Protein AF-A0A060QRK1-F1 (afdb_monomer_lite)

Organism: Streptococcus pneumoniae (NCBI:txid1313)

Radius of gyration: 15.99 Å; chains: 1; bounding box: 39×36×40 Å

Sequence (148 aa):
MFVAGTSIEQVNELGFSHLIEHLLIRAGNEQSLNELFDMNGAAIKGETSRDYINLSGYCLAEDFNKIFKILISRIFNLSITEDELLREKKIVLIELNQYENSKKSINDNRVIFKNSSWSIDIIGTRGNIEYVSLETIYKFYIKQSINF

pLDDT: mean 85.06, std 12.22, range [39.94, 97.44]

InterPro domains:
  IPR011249 Metalloenzyme, LuxS/M16 peptidase-like [SSF63411] (4-141)
  IPR011765 Peptidase M16, N-terminal [PF00675] (4-106)

Foldseek 3Di:
DAWDFLQPADLLCFQLRVLVQCLLQAADDPAGLQRVQVVQVKHWDWDHDRTDIDIDMDGPPVCCVVSVVSSVCSLQVPDHDPVRLVVSLVVLVVVVVVVVVPPDDDDQLCVVVPPHSSNGDRSTDNVSSVPDDPVNSVVVSVVRSVVD

Secondary structure (DSSP, 8-state):
-EE-STTT--GGGTTHHHHHHHHHHH--SS--HHHHHHHTT-EEEEEE-SSEEEEEEE--GGGHHHHHHHHHHHHHS----HHHHHHHHHHHHHHHHHHHHH--SS--HHHHTTTSGGGS-TT--HHHHHH--HHHHHHHHHHHHTT-

Structure (mmCIF, N/CA/C/O backbone):
data_AF-A0A060QRK1-F1
#
_entry.id   AF-A0A060QRK1-F1
#
loop_
_atom_site.group_PDB
_atom_site.id
_atom_site.type_symbol
_atom_site.label_atom_id
_atom_site.label_alt_id
_atom_site.label_comp_id
_atom_site.label_asym_id
_atom_site.label_entity_id
_atom_site.label_seq_id
_atom_site.pdbx_PDB_ins_code
_atom_site.Cartn_x
_atom_site.Cartn_y
_atom_site.Cartn_z
_atom_site.occupancy
_atom_site.B_iso_or_equiv
_atom_site.auth_seq_id
_atom_site.auth_comp_id
_atom_site.auth_asym_id
_atom_site.auth_atom_id
_atom_site.pdbx_PDB_model_num
ATOM 1 N N . MET A 1 1 ? -11.093 -9.125 3.528 1.00 84.31 1 MET A N 1
ATOM 2 C CA . MET A 1 1 ? -10.191 -9.519 2.428 1.00 84.31 1 MET A CA 1
ATOM 3 C C . MET A 1 1 ? -10.814 -9.079 1.118 1.00 84.31 1 MET A C 1
ATOM 5 O O . MET A 1 1 ? -12.025 -9.206 0.987 1.00 84.31 1 MET A O 1
ATOM 9 N N . PHE A 1 2 ? -10.016 -8.549 0.198 1.00 87.25 2 PHE A N 1
ATOM 10 C CA . PHE A 1 2 ? -10.459 -8.136 -1.131 1.00 87.25 2 PHE A CA 1
ATOM 11 C C . PHE A 1 2 ? -9.434 -8.524 -2.202 1.00 87.25 2 PHE A C 1
ATOM 13 O O . PHE A 1 2 ? -8.251 -8.661 -1.891 1.00 87.25 2 PHE A O 1
ATOM 20 N N . VAL A 1 3 ? -9.898 -8.728 -3.440 1.00 90.25 3 VAL A N 1
ATOM 21 C CA . VAL A 1 3 ? -9.065 -9.129 -4.587 1.00 90.25 3 VAL A CA 1
ATOM 22 C C . VAL A 1 3 ? -8.075 -8.012 -4.915 1.00 90.25 3 VAL A C 1
ATOM 24 O O . VAL A 1 3 ? -8.474 -6.869 -5.121 1.00 90.25 3 VAL A O 1
ATOM 27 N N . ALA A 1 4 ? -6.786 -8.342 -4.911 1.00 92.50 4 ALA A N 1
ATOM 28 C CA . ALA A 1 4 ? -5.671 -7.421 -5.132 1.00 92.50 4 ALA A CA 1
ATOM 29 C C . ALA A 1 4 ? -4.376 -8.226 -5.368 1.00 92.50 4 ALA A C 1
ATOM 31 O O . ALA A 1 4 ? -4.418 -9.445 -5.448 1.00 92.50 4 ALA A O 1
ATOM 32 N N . GLY A 1 5 ? -3.216 -7.581 -5.446 1.00 92.69 5 GLY A N 1
ATOM 33 C CA . GLY A 1 5 ? -1.915 -8.255 -5.451 1.00 92.69 5 GLY A CA 1
ATOM 34 C C . GLY A 1 5 ? -1.291 -8.424 -6.836 1.00 92.69 5 GLY A C 1
ATOM 35 O O . GLY A 1 5 ? -1.893 -8.139 -7.872 1.00 92.69 5 GLY A O 1
ATOM 36 N N . THR A 1 6 ? -0.048 -8.909 -6.858 1.00 91.94 6 THR A N 1
ATOM 37 C CA . THR A 1 6 ? 0.785 -8.973 -8.073 1.00 91.94 6 THR A CA 1
ATOM 38 C C . THR A 1 6 ? 0.230 -9.861 -9.185 1.00 91.94 6 THR A C 1
ATOM 40 O O . THR A 1 6 ? 0.616 -9.709 -10.342 1.00 91.94 6 THR A O 1
ATOM 43 N N . SER A 1 7 ? -0.689 -10.778 -8.878 1.00 91.38 7 SER A N 1
ATOM 44 C CA . SER A 1 7 ? -1.319 -11.655 -9.870 1.00 91.38 7 SER A CA 1
ATOM 45 C C . SER A 1 7 ? -2.232 -10.911 -10.847 1.00 91.38 7 SER A C 1
ATOM 47 O O . SER A 1 7 ? -2.426 -11.404 -11.960 1.00 91.38 7 SER A O 1
ATOM 49 N N . ILE A 1 8 ? -2.748 -9.739 -10.457 1.00 91.00 8 ILE A N 1
ATOM 50 C CA . ILE A 1 8 ? -3.661 -8.910 -11.260 1.00 91.00 8 ILE A CA 1
ATOM 51 C C . ILE A 1 8 ? -3.057 -7.554 -11.666 1.00 91.00 8 ILE A C 1
ATOM 53 O O . ILE A 1 8 ? -3.709 -6.763 -12.352 1.00 91.00 8 ILE A O 1
ATOM 57 N N . GLU A 1 9 ? -1.824 -7.274 -11.248 1.00 93.56 9 GLU A N 1
ATOM 58 C CA . GLU A 1 9 ? -1.085 -6.064 -11.609 1.00 93.56 9 GLU A CA 1
ATOM 59 C C . GLU A 1 9 ? -0.493 -6.169 -13.016 1.00 93.56 9 GLU A C 1
ATOM 61 O O . GLU A 1 9 ? 0.008 -7.214 -13.439 1.00 93.56 9 GLU A O 1
ATOM 66 N N . GLN A 1 10 ? -0.516 -5.060 -13.753 1.00 93.50 10 GLN A N 1
ATOM 67 C CA . GLN A 1 10 ? 0.270 -4.930 -14.976 1.00 93.50 10 GLN A CA 1
ATOM 68 C C . GLN A 1 10 ? 1.750 -4.675 -14.656 1.00 93.50 10 GLN A C 1
ATOM 70 O O . GLN A 1 10 ? 2.118 -4.295 -13.547 1.00 93.50 10 GLN A O 1
ATOM 75 N N . VAL A 1 11 ? 2.624 -4.829 -15.655 1.00 92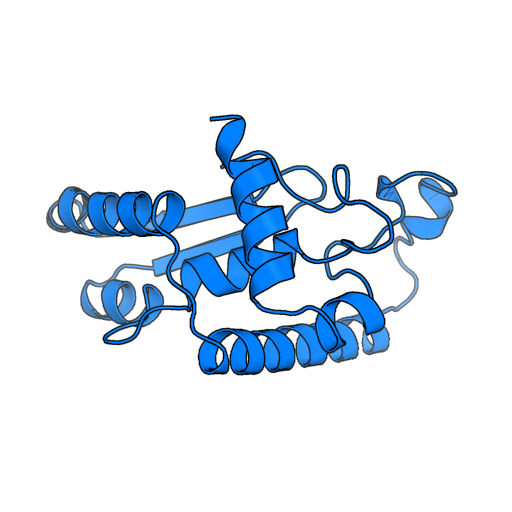.38 11 VAL A N 1
ATOM 76 C CA . VAL A 1 11 ? 4.083 -4.641 -15.498 1.00 92.38 11 VAL A CA 1
ATOM 77 C C . VAL A 1 11 ? 4.440 -3.258 -14.929 1.00 92.38 11 VAL A C 1
ATOM 79 O O . VAL A 1 11 ? 5.348 -3.136 -14.109 1.00 92.38 11 VAL A O 1
ATOM 82 N N . ASN A 1 12 ? 3.702 -2.219 -15.318 1.00 94.62 12 ASN A N 1
ATOM 83 C CA . A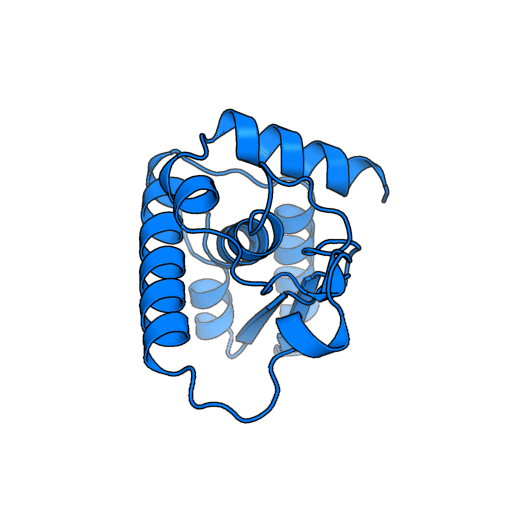SN A 1 12 ? 3.858 -0.846 -14.828 1.00 94.62 12 ASN A CA 1
ATOM 84 C C . ASN A 1 12 ? 3.089 -0.554 -13.521 1.00 94.62 12 ASN A C 1
ATOM 86 O O . ASN A 1 12 ? 3.093 0.583 -13.062 1.00 94.62 12 ASN A O 1
ATOM 90 N N . GLU A 1 13 ? 2.426 -1.556 -12.942 1.00 95.75 13 GLU A N 1
ATOM 91 C CA . GLU A 1 13 ? 1.644 -1.473 -11.699 1.00 95.75 13 GLU A CA 1
ATOM 92 C C . GLU A 1 13 ? 2.225 -2.369 -10.586 1.00 95.75 13 GLU A C 1
ATOM 94 O O . GLU A 1 13 ? 1.691 -2.401 -9.482 1.00 95.75 13 GLU A O 1
ATOM 99 N N . LEU A 1 14 ? 3.317 -3.104 -10.853 1.00 94.94 14 LEU A N 1
ATOM 100 C CA . LEU A 1 14 ? 3.876 -4.072 -9.901 1.00 94.94 14 LEU A CA 1
ATOM 101 C C . LEU A 1 14 ? 4.247 -3.415 -8.563 1.00 94.94 14 LEU A C 1
ATOM 103 O O . LEU A 1 14 ? 5.147 -2.568 -8.528 1.00 94.94 14 LEU A O 1
ATOM 107 N N . GLY A 1 15 ? 3.598 -3.862 -7.486 1.00 94.94 15 GLY A N 1
ATOM 108 C CA . GLY A 1 15 ? 3.738 -3.362 -6.115 1.00 94.94 15 GLY A CA 1
ATOM 109 C C . GLY A 1 15 ? 2.687 -2.331 -5.692 1.00 94.94 15 GLY A C 1
ATOM 110 O O . GLY A 1 15 ? 2.706 -1.885 -4.544 1.00 94.94 15 GLY A O 1
ATOM 111 N N . PHE A 1 16 ? 1.760 -1.939 -6.571 1.00 96.25 16 PHE A N 1
ATOM 112 C CA . PHE A 1 16 ? 0.731 -0.948 -6.233 1.00 96.25 16 PHE A CA 1
ATOM 113 C C . PHE A 1 16 ? -0.252 -1.457 -5.183 1.00 96.25 16 PHE A C 1
ATOM 115 O O . PHE A 1 16 ? -0.680 -0.680 -4.335 1.00 96.25 16 PHE A O 1
ATOM 122 N N . SER A 1 17 ? -0.572 -2.749 -5.180 1.00 95.81 17 SER A N 1
ATOM 123 C CA . SER A 1 17 ? -1.439 -3.360 -4.169 1.00 95.81 17 SER A CA 1
ATOM 124 C C . SER A 1 17 ? -0.808 -3.279 -2.782 1.00 95.81 17 SER A C 1
ATOM 126 O O . SER A 1 17 ? -1.468 -2.868 -1.834 1.00 95.81 17 SER A O 1
ATOM 128 N N . HIS A 1 18 ? 0.489 -3.577 -2.680 1.00 95.75 18 HIS A N 1
ATOM 129 C CA . HIS A 1 18 ? 1.229 -3.466 -1.424 1.00 95.75 18 HIS A CA 1
ATOM 130 C C . HIS A 1 18 ? 1.276 -2.015 -0.923 1.00 95.75 18 HIS A C 1
ATOM 132 O O . HIS A 1 18 ? 0.985 -1.734 0.237 1.00 95.75 18 HIS A O 1
ATOM 138 N N . LEU A 1 19 ? 1.533 -1.057 -1.819 1.00 96.00 19 LEU A N 1
ATOM 139 C CA . LEU A 1 19 ? 1.493 0.362 -1.464 1.00 96.00 19 LEU A CA 1
ATOM 140 C C . LEU A 1 19 ? 0.085 0.825 -1.040 1.00 96.00 19 LEU A C 1
ATOM 142 O O . LEU A 1 19 ? -0.051 1.627 -0.119 1.00 96.00 19 LEU A O 1
ATOM 146 N N . ILE A 1 20 ? -0.975 0.314 -1.671 1.00 94.44 20 ILE A N 1
ATOM 147 C CA . ILE A 1 20 ? -2.361 0.605 -1.276 1.00 94.44 20 ILE A CA 1
ATOM 148 C C . ILE A 1 20 ? -2.686 0.041 0.100 1.00 94.44 20 ILE A C 1
ATOM 150 O O . ILE A 1 20 ? -3.366 0.711 0.870 1.00 94.44 20 ILE A O 1
ATOM 154 N N . GLU A 1 21 ? -2.206 -1.152 0.438 1.00 93.94 21 GLU A N 1
ATOM 155 C CA . GLU A 1 21 ? -2.371 -1.717 1.777 1.00 93.94 21 GLU A CA 1
ATOM 156 C C . GLU A 1 21 ? -1.779 -0.791 2.852 1.00 93.94 21 GLU A C 1
ATOM 158 O O . GLU A 1 21 ? -2.474 -0.447 3.813 1.00 93.94 21 GLU A O 1
ATOM 163 N N . HIS A 1 22 ? -0.565 -0.275 2.630 1.00 92.69 22 HIS A N 1
ATOM 164 C CA . HIS A 1 22 ? 0.041 0.742 3.496 1.00 92.69 22 HIS A CA 1
ATOM 165 C C . HIS A 1 22 ? -0.840 1.988 3.629 1.00 92.69 22 HIS A C 1
ATOM 167 O O . HIS A 1 22 ? -1.125 2.442 4.740 1.00 92.69 22 HIS A O 1
ATOM 173 N N . LEU A 1 23 ? -1.309 2.528 2.503 1.00 91.62 23 LEU A N 1
ATOM 174 C CA . LEU A 1 23 ? -2.140 3.732 2.472 1.00 91.62 23 LEU A CA 1
ATOM 175 C C . LEU A 1 23 ? -3.491 3.521 3.170 1.00 91.62 23 LEU A C 1
ATOM 177 O O . LEU A 1 23 ? -3.947 4.399 3.901 1.00 91.62 23 LEU A O 1
ATOM 181 N N . LEU A 1 24 ? -4.110 2.350 3.018 1.00 88.31 24 LEU A N 1
ATOM 182 C CA . LEU A 1 24 ? -5.354 1.998 3.703 1.00 88.31 24 LEU A CA 1
ATOM 183 C C . LEU A 1 24 ? -5.176 1.985 5.224 1.00 88.31 24 LEU A C 1
ATOM 185 O O . LEU A 1 24 ? -6.056 2.453 5.941 1.00 88.31 24 LEU A O 1
ATOM 189 N N . ILE A 1 25 ? -4.049 1.487 5.731 1.00 84.62 25 ILE A N 1
ATOM 190 C CA . ILE A 1 25 ? -3.794 1.450 7.175 1.00 84.62 25 ILE A CA 1
ATOM 191 C C . ILE A 1 25 ? -3.344 2.819 7.721 1.00 84.62 25 ILE A C 1
ATOM 193 O O . ILE A 1 25 ? -3.719 3.188 8.839 1.00 84.62 25 ILE A O 1
ATOM 197 N N . ARG A 1 26 ? -2.547 3.580 6.957 1.00 79.06 26 ARG A N 1
ATOM 198 C CA . ARG A 1 26 ? -1.705 4.664 7.506 1.00 79.06 26 ARG A CA 1
ATOM 199 C C . ARG A 1 26 ? -1.999 6.071 6.983 1.00 79.06 26 ARG A C 1
ATOM 201 O O . ARG A 1 26 ? -1.542 7.014 7.622 1.00 79.06 26 ARG A O 1
ATOM 208 N N . ALA A 1 27 ? -2.743 6.243 5.887 1.00 69.38 27 ALA A N 1
ATOM 209 C CA . ALA A 1 27 ? -3.168 7.580 5.445 1.00 69.38 27 ALA A CA 1
ATOM 210 C C . ALA A 1 27 ? -4.168 8.203 6.450 1.00 69.38 27 ALA A C 1
ATOM 212 O O . ALA A 1 27 ? -4.663 7.519 7.344 1.00 69.38 27 ALA A O 1
ATOM 213 N N . GLY A 1 28 ? -4.579 9.458 6.278 1.00 64.75 28 GLY A N 1
ATOM 214 C CA . GLY A 1 28 ? -5.557 10.197 7.088 1.00 64.75 28 GLY A CA 1
ATOM 215 C C . GLY A 1 28 ? -4.950 11.327 7.935 1.00 64.75 28 GLY A C 1
ATOM 216 O O . GLY A 1 28 ? -4.016 11.113 8.700 1.00 64.75 28 GLY A O 1
ATOM 217 N N . ASN A 1 29 ? -5.562 12.514 7.849 1.00 53.75 29 ASN A N 1
ATOM 218 C CA . ASN A 1 29 ? -5.024 13.781 8.367 1.00 53.75 29 ASN A CA 1
ATOM 219 C C . ASN A 1 29 ? -4.956 13.929 9.902 1.00 53.75 29 ASN A C 1
ATOM 221 O O . ASN A 1 29 ? -4.141 14.716 10.373 1.00 53.75 29 ASN A O 1
ATOM 225 N N . GLU A 1 30 ? -5.812 13.259 10.686 1.00 50.72 30 GLU A N 1
ATOM 226 C CA . GLU A 1 30 ? -5.966 13.591 12.123 1.00 50.72 30 GLU A CA 1
ATOM 227 C C . GLU A 1 30 ? -5.575 12.468 13.094 1.00 50.72 30 GLU A C 1
ATOM 229 O O . GLU A 1 30 ? -5.170 12.759 14.217 1.00 50.72 30 GLU A O 1
ATOM 234 N N . GLN A 1 31 ? -5.654 11.200 12.675 1.00 60.94 31 GLN A N 1
ATOM 235 C CA . GLN A 1 31 ? -5.217 10.038 13.454 1.00 60.94 31 GLN A CA 1
ATOM 236 C C . GLN A 1 31 ? -5.112 8.826 12.517 1.00 60.94 31 GLN A C 1
ATOM 238 O O . GLN A 1 31 ? -6.071 8.498 11.809 1.00 60.94 31 GLN A O 1
ATOM 243 N N . SER A 1 32 ? -3.963 8.149 12.481 1.00 64.12 32 SER A N 1
ATOM 244 C CA . SER A 1 32 ? -3.842 6.897 11.717 1.00 64.12 32 SER A CA 1
ATOM 245 C C . SER A 1 32 ? -4.758 5.821 12.314 1.00 64.12 32 SER A C 1
ATOM 247 O O . SER A 1 32 ? -5.091 5.871 13.502 1.00 64.12 32 SER A O 1
ATOM 249 N N . LEU A 1 33 ? -5.166 4.811 11.527 1.00 66.31 33 LEU A N 1
ATOM 250 C CA . LEU A 1 33 ? -5.937 3.697 12.101 1.00 66.31 33 LEU A CA 1
ATOM 251 C C . LEU A 1 33 ? -5.161 3.028 13.238 1.00 66.31 33 LEU A C 1
ATOM 253 O O . LEU A 1 33 ? -5.766 2.645 14.228 1.00 66.31 33 LEU A O 1
ATOM 257 N N . ASN A 1 34 ? -3.834 2.964 13.135 1.00 65.25 34 ASN A N 1
ATOM 258 C CA . ASN A 1 34 ? -2.983 2.419 14.187 1.00 65.25 34 ASN A CA 1
ATOM 259 C C . ASN A 1 34 ? -3.118 3.195 15.499 1.00 65.25 34 ASN A C 1
ATOM 261 O O . ASN A 1 34 ? -3.404 2.591 16.521 1.00 65.25 34 ASN A O 1
ATOM 265 N N . GLU A 1 35 ? -3.018 4.524 15.476 1.00 67.94 35 GLU A N 1
ATOM 266 C CA . GLU A 1 35 ? -3.155 5.340 16.691 1.00 67.94 35 GLU A CA 1
ATOM 267 C C . GLU A 1 35 ? -4.556 5.239 17.300 1.00 67.94 35 GLU A C 1
ATOM 269 O O . GLU A 1 35 ? -4.710 5.216 18.521 1.00 67.94 35 GLU A O 1
ATOM 274 N N . LEU A 1 36 ? -5.592 5.181 16.459 1.00 67.81 36 LEU A N 1
ATOM 275 C CA . LEU A 1 36 ? -6.958 4.996 16.932 1.00 67.81 36 LEU A CA 1
ATOM 276 C C . LEU A 1 36 ? -7.118 3.623 17.590 1.00 67.81 36 LEU A C 1
ATOM 278 O O . LEU A 1 36 ? -7.740 3.512 18.643 1.00 67.81 36 LEU A O 1
ATOM 282 N N . PHE A 1 37 ? -6.583 2.575 16.974 1.00 71.75 37 PHE A N 1
ATOM 283 C CA . PHE A 1 37 ? -6.690 1.223 17.497 1.00 71.75 37 PHE A CA 1
ATOM 284 C C . PHE A 1 37 ? -5.881 1.075 18.790 1.00 71.75 37 PHE A C 1
ATOM 286 O O . PHE A 1 37 ? -6.446 0.638 19.792 1.00 71.75 37 PHE A O 1
ATOM 293 N N . ASP A 1 38 ? -4.641 1.561 18.822 1.00 71.81 38 ASP A N 1
ATOM 294 C CA . ASP A 1 38 ? -3.769 1.517 19.999 1.00 71.81 38 ASP A CA 1
ATOM 295 C C . ASP A 1 38 ? -4.425 2.192 21.217 1.00 71.81 38 ASP A C 1
ATOM 297 O O . ASP A 1 38 ? -4.404 1.650 22.323 1.00 71.81 38 ASP A O 1
ATOM 301 N N . MET A 1 39 ? -5.099 3.334 21.022 1.00 73.62 39 MET A N 1
ATOM 302 C CA . MET A 1 39 ? -5.822 4.033 22.096 1.00 73.62 39 MET A CA 1
ATOM 303 C C . MET A 1 39 ? -7.033 3.267 22.649 1.00 73.62 39 MET A C 1
ATOM 305 O O . MET A 1 39 ? -7.466 3.555 23.762 1.00 73.62 39 MET A O 1
ATOM 309 N N . ASN A 1 40 ? -7.594 2.319 21.894 1.00 70.94 40 ASN A N 1
ATOM 310 C CA . ASN A 1 40 ? -8.760 1.520 22.297 1.00 70.94 40 ASN A CA 1
ATOM 311 C C . ASN A 1 40 ? -8.370 0.055 22.596 1.00 70.94 40 ASN A C 1
ATOM 313 O O . ASN A 1 40 ? -9.216 -0.836 22.558 1.00 70.94 40 ASN A O 1
ATOM 317 N N . GLY A 1 41 ? -7.081 -0.220 22.860 1.00 72.19 41 GLY A N 1
ATOM 318 C CA . GLY A 1 41 ? -6.585 -1.580 23.122 1.00 72.19 41 GLY A CA 1
ATOM 319 C C . GLY A 1 41 ? -6.805 -2.541 21.948 1.00 72.19 41 GLY A C 1
ATOM 320 O O . GLY A 1 41 ? -6.940 -3.751 22.136 1.00 72.19 41 GLY A O 1
ATOM 321 N N . ALA A 1 42 ? -6.898 -1.988 20.744 1.00 77.38 42 ALA A N 1
ATOM 322 C CA . ALA A 1 42 ? -7.136 -2.687 19.502 1.00 77.38 42 ALA A CA 1
ATOM 323 C C . ALA A 1 42 ? -5.856 -2.692 18.658 1.00 77.38 42 ALA A C 1
ATOM 325 O O . ALA A 1 42 ? -4.971 -1.864 18.843 1.00 77.38 42 ALA A O 1
ATOM 326 N N . ALA A 1 43 ? -5.764 -3.605 17.697 1.00 79.81 43 ALA A N 1
ATOM 327 C CA . ALA A 1 43 ? -4.704 -3.578 16.692 1.00 79.81 43 ALA A CA 1
ATOM 328 C C . ALA A 1 43 ? -5.271 -3.929 15.322 1.00 79.81 43 ALA A C 1
ATOM 330 O O . ALA A 1 43 ? -6.165 -4.771 15.218 1.00 79.81 43 ALA A O 1
ATOM 331 N N . ILE A 1 44 ? -4.729 -3.306 14.279 1.00 83.62 44 ILE A N 1
ATOM 332 C CA . ILE A 1 44 ? -5.020 -3.627 12.885 1.00 83.62 44 ILE A CA 1
ATOM 333 C C . ILE A 1 44 ? -3.724 -3.944 12.149 1.00 83.62 44 ILE A C 1
ATOM 335 O O . ILE A 1 44 ? -2.688 -3.330 12.383 1.00 83.62 44 ILE A O 1
ATOM 339 N N . LYS A 1 45 ? -3.791 -4.918 11.249 1.00 86.44 45 LYS A N 1
ATOM 340 C CA . LYS A 1 45 ? -2.727 -5.257 10.315 1.00 86.44 45 LYS A CA 1
ATOM 341 C C . LYS A 1 45 ? -3.285 -5.360 8.904 1.00 86.44 45 LYS A C 1
ATOM 343 O O . LYS A 1 45 ? -4.382 -5.892 8.701 1.00 86.44 45 LYS A O 1
ATOM 348 N N . GLY A 1 46 ? -2.507 -4.856 7.957 1.00 90.12 46 GLY A N 1
ATOM 349 C CA . GLY A 1 46 ? -2.635 -5.174 6.548 1.00 90.12 46 GLY A CA 1
ATOM 350 C C . GLY A 1 46 ? -1.697 -6.321 6.187 1.00 90.12 46 GLY A C 1
ATOM 351 O O . GLY A 1 46 ? -0.674 -6.541 6.835 1.00 90.12 46 GLY A O 1
ATOM 352 N N . GLU A 1 47 ? -2.104 -7.108 5.204 1.00 93.69 47 GLU A N 1
ATOM 353 C CA . GLU A 1 47 ? -1.271 -8.118 4.572 1.00 93.69 47 GLU A CA 1
ATOM 354 C C . GLU A 1 47 ? -1.632 -8.167 3.094 1.00 93.69 47 GLU A C 1
ATOM 356 O O . GLU A 1 47 ? -2.799 -8.360 2.738 1.00 93.69 47 GLU A O 1
ATOM 361 N N . THR A 1 48 ? -0.623 -8.039 2.243 1.00 94.56 48 THR A N 1
ATOM 362 C CA . THR A 1 48 ? -0.760 -8.222 0.802 1.00 94.56 48 THR A CA 1
ATOM 363 C C . THR A 1 48 ? -0.219 -9.593 0.398 1.00 94.56 48 THR A C 1
ATOM 365 O O . THR A 1 48 ? 0.917 -9.945 0.705 1.00 94.56 48 THR A O 1
ATOM 368 N N . SER A 1 49 ? -1.037 -10.365 -0.313 1.00 93.44 49 SER A N 1
ATOM 369 C CA . SER A 1 49 ? -0.660 -11.603 -1.001 1.00 93.44 49 SER A CA 1
ATOM 370 C C . SER A 1 49 ? -0.506 -11.334 -2.506 1.00 93.44 49 SER A C 1
ATOM 372 O O . SER A 1 49 ? -0.572 -10.202 -2.982 1.00 93.44 49 SER A O 1
ATOM 374 N N . ARG A 1 50 ? -0.300 -12.388 -3.296 1.00 91.81 50 ARG A N 1
ATOM 375 C CA . ARG A 1 50 ? -0.303 -12.303 -4.762 1.00 91.81 50 ARG A CA 1
ATOM 376 C C . ARG A 1 50 ? -1.695 -12.031 -5.330 1.00 91.81 50 ARG A C 1
ATOM 378 O O . ARG A 1 50 ? -1.786 -11.497 -6.425 1.00 91.81 50 ARG A O 1
ATOM 385 N N . ASP A 1 51 ? -2.756 -12.398 -4.626 1.00 92.69 51 ASP A N 1
ATOM 386 C CA . ASP A 1 51 ? -4.139 -12.440 -5.124 1.00 92.69 51 ASP A CA 1
ATOM 387 C C . ASP A 1 51 ? -5.171 -11.779 -4.191 1.00 92.69 51 ASP A C 1
ATOM 389 O O . ASP A 1 51 ? -6.352 -11.675 -4.537 1.00 92.69 51 ASP A O 1
ATOM 393 N N . TYR A 1 52 ? -4.736 -11.260 -3.039 1.00 92.69 52 TYR A N 1
ATOM 394 C CA . TYR A 1 52 ? -5.598 -10.498 -2.143 1.00 92.69 52 TYR A CA 1
ATOM 395 C C . TYR A 1 52 ? -4.844 -9.482 -1.284 1.00 92.69 52 TYR A C 1
ATOM 397 O O . TYR A 1 52 ? -3.645 -9.607 -1.042 1.00 92.69 52 TYR A O 1
ATOM 405 N N . ILE A 1 53 ? -5.599 -8.530 -0.733 1.00 93.19 53 ILE A N 1
ATOM 406 C CA . ILE A 1 53 ? -5.238 -7.777 0.471 1.00 93.19 53 ILE A CA 1
ATOM 407 C C . ILE A 1 53 ? -6.176 -8.193 1.605 1.00 93.19 53 ILE A C 1
ATOM 409 O O . ILE A 1 53 ? -7.398 -8.310 1.448 1.00 93.19 53 ILE A O 1
ATOM 413 N N . ASN A 1 54 ? -5.599 -8.423 2.777 1.00 92.31 54 ASN A N 1
ATOM 414 C CA . ASN A 1 54 ? -6.311 -8.761 3.992 1.00 92.31 54 ASN A CA 1
ATOM 415 C C . ASN A 1 54 ? -6.075 -7.693 5.060 1.00 92.31 54 ASN A C 1
ATOM 417 O O . ASN A 1 54 ? -4.951 -7.485 5.497 1.00 92.31 54 ASN A O 1
ATOM 421 N N . LEU A 1 55 ? -7.153 -7.054 5.514 1.00 89.06 55 LEU A N 1
ATOM 422 C CA . LEU A 1 55 ? -7.134 -6.196 6.694 1.00 89.06 55 LEU A CA 1
ATOM 423 C C . LEU A 1 55 ? -7.760 -6.979 7.845 1.00 89.06 55 LEU A C 1
ATOM 425 O O . LEU A 1 55 ? -8.897 -7.441 7.734 1.00 89.06 55 LEU A O 1
ATOM 429 N N . SER A 1 56 ? -7.016 -7.161 8.930 1.00 88.50 56 SER A N 1
ATOM 430 C CA . SER A 1 56 ? -7.463 -7.940 10.087 1.00 88.50 56 SER A CA 1
ATOM 431 C C . SER A 1 56 ? -6.989 -7.311 11.386 1.00 88.50 56 SER A C 1
ATOM 433 O O . SER A 1 56 ? -6.015 -6.568 11.405 1.00 88.50 56 SER A O 1
ATOM 435 N N . GLY A 1 57 ? -7.685 -7.587 12.481 1.00 86.94 57 GLY A N 1
ATOM 436 C CA . GLY A 1 57 ? -7.398 -6.954 13.756 1.00 86.94 57 GLY A CA 1
ATOM 437 C C . GLY A 1 57 ? -8.226 -7.524 14.895 1.00 86.94 57 GLY A C 1
ATOM 438 O O . GLY A 1 57 ? -9.049 -8.416 14.686 1.00 86.94 57 GLY A O 1
ATOM 439 N N . TYR A 1 58 ? -8.012 -6.993 16.091 1.00 87.19 58 TYR A N 1
ATOM 440 C CA . TYR A 1 58 ? -8.811 -7.286 17.280 1.00 87.19 58 TYR A CA 1
ATOM 441 C C . TYR A 1 58 ? -9.145 -5.987 18.012 1.00 87.19 58 TYR A C 1
ATOM 443 O O . TYR A 1 58 ? -8.411 -5.010 17.894 1.00 87.19 58 TYR A O 1
ATOM 451 N N . CYS A 1 59 ? -10.257 -5.976 18.743 1.00 86.50 59 CYS A N 1
ATOM 452 C CA . CYS A 1 59 ? -10.701 -4.862 19.579 1.00 86.50 59 CYS A CA 1
ATOM 453 C C . CYS A 1 59 ? -11.609 -5.368 20.707 1.00 86.50 59 CYS A C 1
ATOM 455 O O . CYS A 1 59 ? -12.037 -6.527 20.688 1.00 86.50 59 CYS A O 1
ATOM 457 N N . LEU A 1 60 ? -11.915 -4.500 21.674 1.00 88.00 60 LEU A N 1
ATOM 458 C CA . LEU A 1 60 ? -12.965 -4.763 22.656 1.00 88.00 60 LEU A CA 1
ATOM 459 C C . LEU A 1 60 ? -14.332 -4.828 21.964 1.00 88.00 60 LEU A C 1
ATOM 461 O O . LEU A 1 60 ? -14.600 -4.099 21.008 1.00 88.00 60 LEU A O 1
ATOM 465 N N . ALA A 1 61 ? -15.222 -5.686 22.467 1.00 90.31 61 ALA A N 1
ATOM 466 C CA . ALA A 1 61 ? -16.546 -5.888 21.873 1.00 90.31 61 ALA A CA 1
ATOM 467 C C . ALA A 1 61 ? -17.367 -4.586 21.792 1.00 90.31 61 ALA A C 1
ATOM 469 O O . ALA A 1 61 ? -18.102 -4.373 20.829 1.00 90.31 61 ALA A O 1
ATOM 470 N N . GLU A 1 62 ? -17.206 -3.703 22.778 1.00 89.75 62 GLU A N 1
ATOM 471 C CA . GLU A 1 62 ? -17.889 -2.407 22.867 1.00 89.75 62 GLU A CA 1
ATOM 472 C C . GLU A 1 62 ? -17.433 -1.427 21.768 1.00 89.75 62 GLU A C 1
ATOM 474 O O . GLU A 1 62 ? -18.239 -0.645 21.258 1.00 89.75 62 GLU A O 1
ATOM 479 N N . ASP A 1 63 ? -16.177 -1.531 21.321 1.00 85.25 63 ASP A N 1
ATOM 480 C CA . ASP A 1 63 ? -15.576 -0.661 20.303 1.00 85.25 63 ASP A CA 1
ATOM 481 C C . ASP A 1 63 ? -15.778 -1.160 18.866 1.00 85.25 63 ASP A C 1
ATOM 483 O O . ASP A 1 63 ? -15.537 -0.413 17.909 1.00 85.25 63 ASP A O 1
ATOM 487 N N . PHE A 1 64 ? -16.263 -2.396 18.689 1.00 87.38 64 PHE A N 1
ATOM 488 C CA . PHE A 1 64 ? -16.393 -3.044 17.381 1.00 87.38 64 PHE A CA 1
ATOM 489 C C . PHE A 1 64 ? -17.128 -2.167 16.364 1.00 87.38 64 PHE A C 1
ATOM 491 O O . PHE A 1 64 ? -16.626 -1.930 15.268 1.00 87.38 64 PHE A O 1
ATOM 498 N N . ASN A 1 65 ? -18.294 -1.625 16.728 1.00 89.25 65 ASN A N 1
ATOM 499 C CA . ASN A 1 65 ? -19.107 -0.822 15.810 1.00 89.25 65 ASN A CA 1
ATOM 500 C C . ASN A 1 65 ? -18.393 0.457 15.348 1.00 89.25 65 ASN A C 1
ATOM 502 O O . ASN A 1 65 ? -18.549 0.869 14.198 1.00 89.25 65 ASN A O 1
ATOM 506 N N . LYS A 1 66 ? -17.628 1.099 16.238 1.00 85.06 66 LYS A N 1
ATOM 507 C CA . LYS A 1 66 ? -16.866 2.317 15.932 1.00 85.06 66 LYS A CA 1
ATOM 508 C C . LYS A 1 66 ? -15.721 1.988 14.981 1.00 85.06 66 LYS A C 1
ATOM 510 O O . LYS A 1 66 ? -15.610 2.592 13.917 1.00 85.06 66 LYS A O 1
ATOM 515 N N . ILE A 1 67 ? -14.918 0.994 15.346 1.00 83.31 67 ILE A N 1
ATOM 516 C CA . ILE A 1 67 ? -13.759 0.548 14.576 1.00 83.31 67 ILE A CA 1
ATOM 517 C C . ILE A 1 67 ? -14.174 0.038 13.192 1.00 83.31 67 ILE A C 1
ATOM 519 O O . ILE A 1 67 ? -13.597 0.441 12.182 1.00 83.31 67 ILE A O 1
ATOM 523 N N . PHE A 1 68 ? -15.216 -0.791 13.126 1.00 86.00 68 PHE A N 1
ATOM 524 C CA . PHE A 1 68 ? -15.718 -1.349 11.876 1.00 86.00 68 PHE A CA 1
ATOM 525 C C . PHE A 1 68 ? -16.199 -0.257 10.914 1.00 86.00 68 PHE A C 1
ATOM 527 O O . PHE A 1 68 ? -15.844 -0.279 9.738 1.00 86.00 68 PHE A O 1
ATOM 534 N N . LYS A 1 69 ? -16.937 0.751 11.402 1.00 86.38 69 LYS A N 1
ATOM 535 C CA . LYS A 1 69 ? -17.370 1.892 10.572 1.00 86.38 69 LYS A CA 1
ATOM 536 C C . LYS A 1 69 ? -16.193 2.666 9.988 1.00 86.38 69 LYS A C 1
ATOM 538 O O . LYS A 1 69 ? -16.231 3.039 8.819 1.00 86.38 69 LYS A O 1
ATOM 543 N N . ILE A 1 70 ? -15.156 2.896 10.788 1.00 82.75 70 ILE A N 1
ATOM 544 C CA . ILE A 1 70 ? -13.961 3.621 10.352 1.00 82.75 70 ILE A CA 1
ATOM 545 C C . ILE A 1 70 ? -13.200 2.807 9.297 1.00 82.75 70 ILE A C 1
ATOM 547 O O . ILE A 1 70 ? -12.812 3.355 8.266 1.00 82.75 70 ILE A O 1
ATOM 551 N N . LEU A 1 71 ? -13.062 1.495 9.503 1.00 83.19 71 LEU A N 1
ATOM 552 C CA . LEU A 1 71 ? -12.443 0.583 8.541 1.00 83.19 71 LEU A CA 1
ATOM 553 C C . LEU A 1 71 ? -13.196 0.560 7.204 1.00 83.19 71 LEU A C 1
ATOM 555 O O . LEU A 1 71 ? -12.584 0.706 6.151 1.00 83.19 71 LEU A O 1
ATOM 559 N N . ILE A 1 72 ? -14.524 0.441 7.235 1.00 86.12 72 ILE A N 1
ATOM 560 C CA . ILE A 1 72 ? -15.360 0.477 6.028 1.00 86.12 72 ILE A CA 1
ATOM 561 C C . ILE A 1 72 ? -15.236 1.831 5.323 1.00 86.12 72 ILE A C 1
ATOM 563 O O . ILE A 1 72 ? -14.991 1.872 4.120 1.00 86.12 72 ILE A O 1
ATOM 567 N N . SER A 1 73 ? -15.317 2.944 6.059 1.00 83.62 73 SER A N 1
ATOM 568 C CA . SER A 1 73 ? -15.133 4.276 5.474 1.00 83.62 73 SER A CA 1
ATOM 569 C C . SER A 1 73 ? -13.777 4.411 4.784 1.00 83.62 73 SER A C 1
ATOM 571 O O . SER A 1 73 ? -13.695 4.997 3.711 1.00 83.62 73 SER A O 1
ATOM 573 N N . ARG A 1 74 ? -12.719 3.848 5.370 1.00 82.31 74 ARG A N 1
ATOM 574 C CA . ARG A 1 74 ? -11.376 3.860 4.790 1.00 82.31 74 ARG A CA 1
ATOM 575 C C . ARG A 1 74 ? -11.282 3.031 3.508 1.00 82.31 74 ARG A C 1
ATOM 577 O O . ARG A 1 74 ? -10.649 3.473 2.556 1.00 82.31 74 ARG A O 1
ATOM 584 N N . ILE A 1 75 ? -11.903 1.852 3.493 1.00 84.44 75 ILE A N 1
ATOM 585 C CA . ILE A 1 75 ? -11.875 0.929 2.350 1.00 84.44 75 ILE A CA 1
ATOM 586 C C . ILE A 1 75 ? -12.648 1.471 1.153 1.00 84.44 75 ILE A C 1
ATOM 588 O O . ILE A 1 75 ? -12.259 1.148 0.039 1.00 84.44 75 ILE A O 1
ATOM 592 N N . PHE A 1 76 ? -13.711 2.257 1.353 1.00 84.44 76 PHE A N 1
ATOM 593 C CA . PHE A 1 76 ? -14.545 2.761 0.251 1.00 84.44 76 PHE A CA 1
ATOM 594 C C . PHE A 1 76 ? -14.299 4.231 -0.105 1.00 84.44 76 PHE A C 1
ATOM 596 O O . PHE A 1 76 ? -14.533 4.622 -1.244 1.00 84.44 76 PHE A O 1
ATOM 603 N N . ASN A 1 77 ? -13.811 5.043 0.837 1.00 82.69 77 ASN A N 1
ATOM 604 C CA . ASN A 1 77 ? -13.582 6.479 0.651 1.00 82.69 77 ASN A CA 1
ATOM 605 C C . ASN A 1 77 ? -12.126 6.841 0.965 1.00 82.69 77 ASN A C 1
ATOM 607 O O . ASN A 1 77 ? -11.849 7.712 1.794 1.00 82.69 77 ASN A O 1
ATOM 611 N N . LEU A 1 78 ? -11.183 6.140 0.334 1.00 84.06 78 LEU A N 1
ATOM 612 C CA . LEU A 1 78 ? -9.760 6.382 0.541 1.00 84.06 78 LEU A CA 1
ATOM 613 C C . LEU A 1 78 ? -9.373 7.797 0.071 1.00 84.06 78 LEU A C 1
ATOM 615 O O . LEU A 1 78 ? -9.348 8.096 -1.121 1.00 84.06 78 LEU A O 1
ATOM 619 N N . SER A 1 79 ? -9.051 8.672 1.022 1.00 85.06 79 SER A N 1
ATOM 620 C CA . SER A 1 79 ? -8.492 10.002 0.772 1.00 85.06 79 SER A CA 1
ATOM 621 C C . SER A 1 79 ? -7.011 9.996 1.141 1.00 85.06 79 SER A C 1
ATOM 623 O O . SER A 1 79 ? -6.673 9.657 2.273 1.00 85.06 79 SER A O 1
ATOM 625 N N . ILE A 1 80 ? -6.154 10.345 0.186 1.00 87.75 80 ILE A N 1
ATOM 626 C CA . ILE A 1 80 ? -4.696 10.321 0.267 1.00 87.75 80 ILE A CA 1
ATOM 627 C C . ILE A 1 80 ? -4.183 11.658 -0.261 1.00 87.75 80 ILE A C 1
ATOM 629 O O . ILE A 1 80 ? -4.597 12.124 -1.324 1.00 87.75 80 ILE A O 1
ATOM 633 N N . THR A 1 81 ? -3.260 12.259 0.473 1.00 91.06 81 THR A N 1
ATOM 634 C CA . THR A 1 81 ? -2.511 13.449 0.071 1.00 91.06 81 THR A CA 1
ATOM 635 C C . THR A 1 81 ? -1.180 13.067 -0.581 1.00 91.06 81 THR A C 1
ATOM 637 O O . THR A 1 81 ? -0.660 11.967 -0.384 1.00 91.06 81 THR A O 1
ATOM 640 N N . GLU A 1 82 ? -0.586 13.986 -1.345 1.00 93.19 82 GLU A N 1
ATOM 641 C CA . GLU A 1 82 ? 0.754 13.772 -1.917 1.00 93.19 82 GLU A CA 1
ATOM 642 C C . GLU A 1 82 ? 1.804 13.492 -0.829 1.00 93.19 82 GLU A C 1
ATOM 644 O O . GLU A 1 82 ? 2.653 12.618 -0.996 1.00 93.19 82 GLU A O 1
ATOM 649 N N . ASP A 1 83 ? 1.714 14.165 0.320 1.00 91.94 83 ASP A N 1
ATOM 650 C CA . ASP A 1 83 ? 2.650 13.973 1.431 1.00 91.94 83 ASP A CA 1
ATOM 651 C C . ASP A 1 83 ? 2.555 12.566 2.042 1.00 91.94 83 ASP A C 1
ATOM 653 O O . ASP A 1 83 ? 3.578 11.946 2.350 1.00 91.94 83 ASP A O 1
ATOM 657 N N . GLU A 1 84 ? 1.342 12.024 2.176 1.00 91.44 84 GLU A N 1
ATOM 658 C CA . GLU A 1 84 ? 1.116 10.653 2.648 1.00 91.44 84 GLU A CA 1
ATOM 659 C C . GLU A 1 84 ? 1.654 9.625 1.657 1.00 91.44 84 GLU A C 1
ATOM 661 O O . GLU A 1 84 ? 2.349 8.687 2.055 1.00 91.44 84 GLU A O 1
ATOM 666 N N . LEU A 1 85 ? 1.406 9.831 0.360 1.00 94.31 85 LEU A N 1
ATOM 667 C CA . LEU A 1 85 ? 1.964 8.976 -0.681 1.00 94.31 85 LEU A CA 1
ATOM 668 C C . LEU A 1 85 ? 3.497 9.006 -0.655 1.00 94.31 85 LEU A C 1
ATOM 670 O O . LEU A 1 85 ? 4.137 7.955 -0.688 1.00 94.31 85 LEU A O 1
ATOM 674 N N . LEU A 1 86 ? 4.107 10.190 -0.560 1.00 95.06 86 LEU A N 1
ATOM 675 C CA . LEU A 1 86 ? 5.561 10.341 -0.472 1.00 95.06 86 LEU A CA 1
ATOM 676 C C . LEU A 1 86 ? 6.137 9.662 0.774 1.00 95.06 86 LEU A C 1
ATOM 678 O O . LEU A 1 86 ? 7.212 9.059 0.703 1.00 95.06 86 LEU A O 1
ATOM 682 N N . ARG A 1 87 ? 5.443 9.750 1.913 1.00 93.50 87 ARG A N 1
ATOM 683 C CA . ARG A 1 87 ? 5.837 9.084 3.157 1.00 93.50 87 ARG A CA 1
ATOM 684 C C . ARG A 1 87 ? 5.803 7.565 3.008 1.00 93.50 87 ARG A C 1
ATOM 686 O O . ARG A 1 87 ? 6.807 6.916 3.298 1.00 93.50 87 ARG A O 1
ATOM 693 N N . GLU A 1 88 ? 4.693 7.006 2.540 1.00 94.38 88 GLU A N 1
ATOM 694 C CA . GLU A 1 88 ? 4.536 5.552 2.439 1.00 94.38 88 GLU A CA 1
ATOM 695 C C . GLU A 1 88 ? 5.416 4.953 1.334 1.00 94.38 88 GLU A C 1
ATOM 697 O O . GLU A 1 88 ? 6.028 3.907 1.547 1.00 94.38 88 GLU A O 1
ATOM 702 N N . LYS A 1 89 ? 5.642 5.668 0.220 1.00 95.69 89 LYS A N 1
ATOM 703 C CA . LYS A 1 89 ? 6.656 5.288 -0.782 1.00 95.69 89 LYS A CA 1
ATOM 704 C C . LYS A 1 89 ? 8.033 5.104 -0.151 1.00 95.69 89 LYS A C 1
ATOM 706 O O . LYS A 1 89 ? 8.711 4.124 -0.444 1.00 95.69 89 LYS A O 1
ATOM 711 N N . LYS A 1 90 ? 8.463 6.011 0.736 1.00 96.31 90 LYS A N 1
ATOM 712 C CA . LYS A 1 90 ? 9.763 5.883 1.422 1.00 96.31 90 LYS A CA 1
ATOM 713 C C . LYS A 1 90 ? 9.824 4.631 2.296 1.00 96.31 90 LYS A C 1
ATOM 715 O O . LYS A 1 90 ? 10.858 3.971 2.297 1.00 96.31 90 LYS A O 1
ATOM 720 N N . ILE A 1 91 ? 8.744 4.303 3.007 1.00 95.00 91 ILE A N 1
ATOM 721 C CA . ILE A 1 91 ? 8.673 3.104 3.855 1.00 95.00 91 ILE A CA 1
ATOM 722 C C . ILE A 1 91 ? 8.786 1.841 2.994 1.00 95.00 91 ILE A C 1
ATOM 724 O O . ILE A 1 91 ? 9.692 1.039 3.215 1.00 95.00 91 ILE A O 1
ATOM 728 N N . VAL A 1 92 ? 7.968 1.723 1.946 1.00 95.88 92 VAL A N 1
ATOM 729 C CA . VAL A 1 92 ? 7.994 0.564 1.036 1.00 95.88 92 VAL A CA 1
ATOM 730 C C . VAL A 1 92 ? 9.355 0.422 0.343 1.00 95.88 92 VAL A C 1
ATOM 732 O O . VAL A 1 92 ? 9.867 -0.683 0.184 1.00 95.88 92 VAL A O 1
ATOM 735 N N . LEU A 1 93 ? 10.011 1.526 -0.033 1.00 96.75 93 LEU A N 1
ATOM 736 C CA . LEU A 1 93 ? 11.356 1.479 -0.621 1.00 96.75 93 LEU A CA 1
ATOM 737 C C . LEU A 1 93 ? 12.436 1.020 0.375 1.00 96.75 93 LEU A C 1
ATOM 739 O O . LEU A 1 93 ? 13.436 0.432 -0.048 1.00 96.75 93 LEU A O 1
ATOM 743 N N . ILE A 1 94 ? 12.266 1.285 1.675 1.00 96.44 94 ILE A N 1
ATOM 744 C CA . ILE A 1 94 ? 13.142 0.753 2.730 1.00 96.44 94 ILE A CA 1
ATOM 745 C C . ILE A 1 94 ? 12.920 -0.752 2.882 1.00 96.44 94 ILE A C 1
ATOM 747 O O . ILE A 1 94 ? 13.895 -1.502 2.920 1.00 96.44 94 ILE A O 1
ATOM 751 N N . GLU A 1 95 ? 11.668 -1.204 2.914 1.00 94.75 95 GLU A N 1
ATOM 752 C CA . GLU A 1 95 ? 11.329 -2.630 2.966 1.00 94.75 95 GLU A CA 1
ATOM 753 C C . GLU A 1 95 ? 11.859 -3.376 1.739 1.00 94.75 95 GLU A C 1
ATOM 755 O O . GLU A 1 95 ? 12.442 -4.449 1.881 1.00 94.75 95 GLU A O 1
ATOM 760 N N . LEU A 1 96 ? 11.764 -2.776 0.546 1.00 92.88 96 LEU A N 1
ATOM 761 C CA . LEU A 1 96 ? 12.318 -3.331 -0.690 1.00 92.88 96 LEU A CA 1
ATOM 762 C C . LEU A 1 96 ? 13.832 -3.519 -0.569 1.00 92.88 96 LEU A C 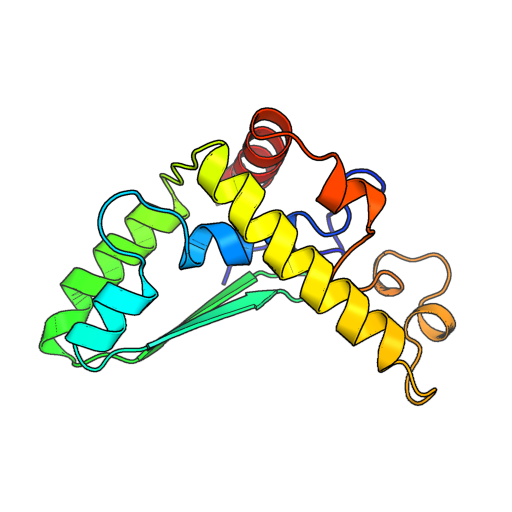1
ATOM 764 O O . LEU A 1 96 ? 14.341 -4.597 -0.859 1.00 92.88 96 LEU A O 1
ATOM 768 N N . ASN A 1 97 ? 14.547 -2.511 -0.063 1.00 93.06 97 ASN A N 1
ATOM 769 C CA . ASN A 1 97 ? 15.985 -2.618 0.189 1.00 93.06 97 ASN A CA 1
ATOM 770 C C . ASN A 1 97 ? 16.317 -3.740 1.186 1.00 93.06 97 ASN A C 1
ATOM 772 O O . ASN A 1 97 ? 17.271 -4.491 0.991 1.00 93.06 97 ASN A O 1
ATOM 776 N N . GLN A 1 98 ? 15.554 -3.865 2.273 1.00 91.19 98 GLN A N 1
ATOM 777 C CA . GLN A 1 98 ? 15.756 -4.930 3.262 1.00 91.19 98 GLN A CA 1
ATOM 778 C C . GLN A 1 98 ? 15.475 -6.313 2.665 1.00 91.19 98 GLN A C 1
ATOM 780 O O . GLN A 1 98 ? 16.221 -7.266 2.903 1.00 91.19 98 GLN A O 1
ATOM 785 N N . TYR A 1 99 ? 14.431 -6.417 1.849 1.00 87.44 99 TYR A N 1
ATOM 786 C CA . TYR A 1 99 ? 14.066 -7.625 1.128 1.00 87.44 99 TYR A CA 1
ATOM 787 C C . TYR A 1 99 ? 15.161 -8.042 0.134 1.00 87.44 99 TYR A C 1
ATOM 789 O O . TYR A 1 99 ? 15.596 -9.192 0.141 1.00 87.44 99 TYR A O 1
ATOM 797 N N . GLU A 1 100 ? 15.688 -7.107 -0.657 1.00 85.69 100 GLU A N 1
ATOM 798 C CA . GLU A 1 100 ? 16.792 -7.356 -1.591 1.00 85.69 100 GLU A CA 1
ATOM 799 C C . GLU A 1 100 ? 18.069 -7.809 -0.867 1.00 85.69 100 GLU A C 1
ATOM 801 O O . GLU A 1 100 ? 18.707 -8.773 -1.293 1.00 85.69 100 GLU A O 1
ATOM 806 N N . ASN A 1 101 ? 18.396 -7.189 0.271 1.00 84.88 101 ASN A N 1
ATOM 807 C CA . ASN A 1 101 ? 19.571 -7.538 1.075 1.00 84.88 101 ASN A CA 1
ATOM 808 C C . ASN A 1 101 ? 19.436 -8.874 1.828 1.00 84.88 101 ASN A C 1
ATOM 810 O O . ASN A 1 101 ? 20.441 -9.514 2.141 1.00 84.88 101 ASN A O 1
ATOM 814 N N . SER A 1 102 ? 18.211 -9.306 2.140 1.00 81.62 102 SER A N 1
ATOM 815 C CA . SER A 1 102 ? 17.945 -10.537 2.899 1.00 81.62 102 SER A CA 1
ATOM 816 C C . SER A 1 102 ? 17.774 -11.784 2.028 1.00 81.62 102 SER A C 1
ATOM 818 O O . SER A 1 102 ? 17.719 -12.889 2.573 1.00 81.62 102 SER A O 1
ATOM 820 N N . LYS A 1 103 ? 17.747 -11.654 0.691 1.00 68.94 103 LYS A N 1
ATOM 821 C CA . LYS A 1 103 ? 17.612 -12.771 -0.263 1.00 68.94 103 LYS A CA 1
ATOM 822 C C . LYS A 1 103 ? 18.795 -13.755 -0.204 1.00 68.94 103 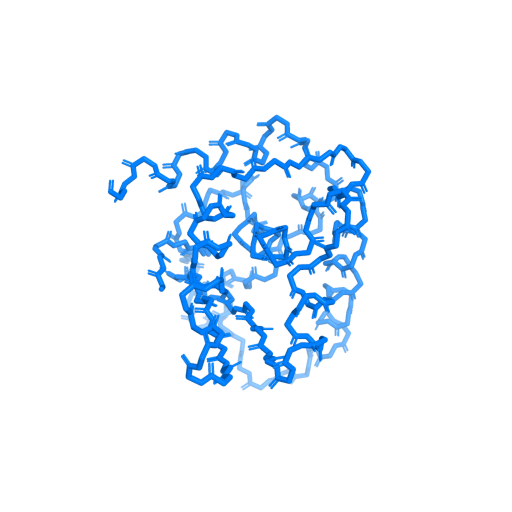LYS A C 1
ATOM 824 O O . LYS A 1 103 ? 19.662 -13.785 -1.072 1.00 68.94 103 LYS A O 1
ATOM 829 N N . LYS A 1 104 ? 18.781 -14.648 0.790 1.00 53.81 104 LYS A N 1
ATOM 830 C CA . LYS A 1 104 ? 19.565 -15.891 0.848 1.00 53.81 104 LYS A CA 1
ATOM 831 C C . LYS A 1 104 ? 18.712 -17.074 0.363 1.00 53.81 104 LYS A C 1
ATOM 833 O O . LYS A 1 104 ? 18.036 -17.739 1.134 1.00 53.81 104 LYS A O 1
ATOM 838 N N . SER A 1 105 ? 18.718 -17.280 -0.952 1.00 52.09 105 SER A N 1
ATOM 839 C CA . SER A 1 105 ? 18.730 -18.581 -1.655 1.00 52.09 105 SER A CA 1
ATOM 840 C C . SER A 1 105 ? 17.841 -19.773 -1.217 1.00 52.09 105 SER A C 1
ATOM 842 O O . SER A 1 105 ? 18.261 -20.900 -1.472 1.00 52.09 105 SER A O 1
ATOM 844 N N . ILE A 1 106 ? 16.669 -19.623 -0.583 1.00 51.31 106 ILE A N 1
ATOM 845 C CA . ILE A 1 106 ? 15.924 -20.813 -0.089 1.00 51.31 106 ILE A CA 1
ATOM 846 C C . ILE A 1 106 ? 14.582 -21.107 -0.768 1.00 51.31 106 ILE A C 1
ATOM 848 O O . ILE A 1 106 ? 14.164 -22.260 -0.760 1.00 51.31 106 ILE A O 1
ATOM 852 N N . ASN A 1 107 ? 13.942 -20.159 -1.454 1.00 56.19 107 ASN A N 1
ATOM 853 C CA . ASN A 1 107 ? 12.816 -20.506 -2.327 1.00 56.19 107 ASN A CA 1
ATOM 854 C C . ASN A 1 107 ? 12.549 -19.388 -3.332 1.00 56.19 107 ASN A C 1
ATOM 856 O O . ASN A 1 107 ? 11.781 -18.459 -3.074 1.00 56.19 107 ASN A O 1
ATOM 860 N N . ASP A 1 108 ? 13.253 -19.425 -4.461 1.00 72.25 108 ASP A N 1
ATOM 861 C CA . ASP A 1 108 ? 13.079 -18.397 -5.473 1.00 72.25 108 ASP A CA 1
ATOM 862 C C . ASP A 1 108 ? 11.854 -18.725 -6.335 1.00 72.25 108 ASP A C 1
ATOM 864 O O . ASP A 1 108 ? 11.942 -19.443 -7.332 1.00 72.25 108 ASP A O 1
ATOM 868 N N . ASN A 1 109 ? 10.692 -18.191 -5.948 1.00 73.12 109 ASN A N 1
ATOM 869 C CA . ASN A 1 109 ? 9.471 -18.258 -6.756 1.00 73.12 109 ASN A CA 1
ATOM 870 C C . ASN A 1 109 ? 9.713 -17.770 -8.195 1.00 73.12 109 ASN A C 1
ATOM 872 O O . ASN A 1 109 ? 9.030 -18.229 -9.107 1.00 73.12 109 ASN A O 1
ATOM 876 N N . ARG A 1 110 ? 10.729 -16.922 -8.434 1.00 75.00 110 ARG A N 1
ATOM 877 C CA . ARG A 1 110 ? 11.124 -16.496 -9.785 1.00 75.00 110 ARG A CA 1
ATOM 878 C C . ARG A 1 110 ? 11.601 -17.654 -10.658 1.00 75.00 110 ARG A C 1
ATOM 880 O O . ARG A 1 110 ? 11.436 -17.612 -11.874 1.00 75.00 110 ARG A O 1
ATOM 887 N N . VAL A 1 111 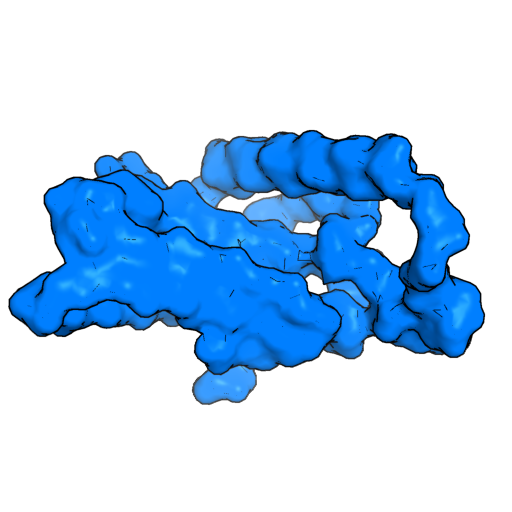? 12.173 -18.689 -10.043 1.00 80.62 111 VAL A N 1
ATOM 888 C CA . VAL A 1 111 ? 12.642 -19.901 -10.725 1.00 80.62 111 VAL A CA 1
ATOM 889 C C . VAL A 1 111 ? 11.483 -20.866 -10.956 1.00 80.62 111 VAL A C 1
ATOM 891 O O . VAL A 1 111 ? 11.320 -21.354 -12.070 1.00 80.62 111 VAL A O 1
ATOM 894 N N . ILE A 1 112 ? 10.664 -21.109 -9.929 1.00 83.12 112 ILE A N 1
ATOM 895 C CA . ILE A 1 112 ? 9.551 -22.073 -9.987 1.00 83.12 112 ILE A CA 1
ATOM 896 C C . ILE A 1 112 ? 8.454 -21.591 -10.944 1.00 83.12 112 ILE A C 1
ATOM 898 O O . ILE A 1 112 ? 7.966 -22.353 -11.772 1.00 83.12 112 ILE A O 1
ATOM 902 N N . PHE A 1 113 ? 8.096 -20.310 -10.861 1.00 84.25 113 PHE A N 1
ATOM 903 C CA . PHE A 1 113 ? 6.984 -19.704 -11.595 1.00 84.25 113 PHE A CA 1
ATOM 904 C C . PHE A 1 113 ? 7.444 -18.848 -12.775 1.00 84.25 113 PHE A C 1
ATOM 906 O O . PHE A 1 113 ? 6.752 -17.904 -13.171 1.00 84.25 113 PHE A O 1
ATOM 913 N N . LYS A 1 114 ? 8.623 -19.156 -13.327 1.00 81.62 114 LYS A N 1
ATOM 914 C CA . LYS A 1 114 ? 9.231 -18.419 -14.438 1.00 81.62 114 LYS A CA 1
ATOM 915 C C . LYS A 1 114 ? 8.202 -18.138 -15.543 1.00 81.62 114 LYS A C 1
ATOM 917 O O . LYS A 1 114 ? 7.474 -19.034 -15.958 1.00 81.62 114 LYS A O 1
ATOM 922 N N . ASN A 1 115 ? 8.180 -16.899 -16.037 1.00 82.00 115 ASN A N 1
ATOM 923 C CA . ASN A 1 115 ? 7.249 -16.397 -17.061 1.00 82.00 115 ASN A CA 1
ATOM 924 C C . ASN A 1 115 ? 5.769 -16.298 -16.632 1.00 82.00 115 ASN A C 1
ATOM 926 O O . ASN A 1 115 ? 4.897 -16.214 -17.493 1.00 82.00 115 ASN A O 1
ATOM 930 N N . SER A 1 116 ? 5.465 -16.279 -15.333 1.00 85.81 116 SER A N 1
ATOM 931 C CA . SER A 1 116 ? 4.111 -15.997 -14.829 1.00 85.81 116 SER A CA 1
ATOM 932 C C . SER A 1 116 ? 4.111 -14.857 -13.811 1.00 85.81 116 SER A C 1
ATOM 934 O O . SER A 1 116 ? 5.143 -14.569 -13.204 1.00 85.81 116 SER A O 1
ATOM 936 N N . SER A 1 117 ? 2.956 -14.235 -13.564 1.00 81.62 117 SER A N 1
ATOM 937 C CA . SER A 1 117 ? 2.814 -13.179 -12.546 1.00 81.62 117 SER A CA 1
ATOM 938 C C . SER A 1 117 ? 3.181 -13.650 -11.131 1.00 81.62 117 SER A C 1
ATOM 940 O O . SER A 1 117 ? 3.615 -12.857 -10.304 1.00 81.62 117 SER A O 1
ATOM 942 N N . TRP A 1 118 ? 3.129 -14.959 -10.868 1.00 85.12 118 TRP A N 1
ATOM 943 C CA . TRP A 1 118 ? 3.485 -15.564 -9.581 1.00 85.12 118 TRP A CA 1
ATOM 944 C C . TRP A 1 118 ? 4.990 -15.553 -9.288 1.00 85.12 118 TRP A C 1
ATOM 946 O O . TRP A 1 118 ? 5.394 -15.686 -8.128 1.00 85.12 118 TRP A O 1
ATOM 956 N N . SER A 1 119 ? 5.811 -15.346 -10.325 1.00 86.19 119 SER A N 1
ATOM 957 C CA . SER A 1 119 ? 7.245 -15.076 -10.180 1.00 86.19 119 SER A CA 1
ATOM 958 C C . SER A 1 119 ? 7.537 -13.697 -9.598 1.00 86.19 119 SER A C 1
ATOM 960 O O . SER A 1 119 ? 8.635 -13.492 -9.090 1.00 86.19 119 SER A O 1
ATOM 962 N N . ILE A 1 120 ? 6.589 -12.758 -9.664 1.00 87.19 120 ILE A N 1
ATOM 963 C CA . ILE A 1 120 ? 6.800 -11.391 -9.201 1.00 87.19 120 ILE A CA 1
ATOM 964 C C . ILE A 1 120 ? 6.673 -11.337 -7.677 1.00 87.19 120 ILE A C 1
ATOM 966 O O . ILE A 1 120 ? 5.729 -11.872 -7.086 1.00 87.19 120 ILE A O 1
ATOM 970 N N . ASP A 1 121 ? 7.632 -10.667 -7.044 1.00 90.38 121 ASP A N 1
ATOM 971 C CA . ASP A 1 121 ? 7.615 -10.431 -5.606 1.00 90.38 121 ASP A CA 1
ATOM 972 C C . ASP A 1 121 ? 6.534 -9.408 -5.246 1.00 90.38 121 ASP A C 1
ATOM 974 O O . ASP A 1 121 ? 6.383 -8.392 -5.920 1.00 90.38 121 ASP A O 1
ATOM 978 N N . ILE A 1 122 ? 5.808 -9.664 -4.154 1.00 92.75 122 ILE A N 1
ATOM 979 C CA . ILE A 1 122 ? 4.668 -8.848 -3.692 1.00 92.75 122 ILE A CA 1
ATOM 980 C C . ILE A 1 122 ? 5.046 -7.372 -3.521 1.00 92.75 122 ILE A C 1
ATOM 982 O O . ILE A 1 122 ? 4.261 -6.481 -3.831 1.00 92.75 122 ILE A O 1
ATOM 986 N N . ILE A 1 123 ? 6.280 -7.121 -3.081 1.00 91.69 123 ILE A N 1
ATOM 987 C CA . ILE A 1 123 ? 6.812 -5.780 -2.844 1.00 91.69 123 ILE A CA 1
ATOM 988 C C . ILE A 1 123 ? 7.012 -4.955 -4.132 1.00 91.69 123 ILE A C 1
ATOM 990 O O . ILE A 1 123 ? 7.228 -3.746 -4.068 1.00 91.69 123 ILE A O 1
ATOM 994 N N . GLY A 1 124 ? 6.914 -5.592 -5.304 1.00 92.19 124 GLY A N 1
ATOM 995 C CA . GLY A 1 124 ? 6.953 -4.942 -6.608 1.00 92.19 124 GLY A CA 1
ATOM 996 C C . GLY A 1 124 ? 8.351 -4.558 -7.079 1.00 92.19 124 GLY A C 1
ATOM 997 O O . GLY A 1 124 ? 9.345 -5.220 -6.777 1.00 92.19 124 GLY A O 1
ATOM 998 N N . THR A 1 125 ? 8.422 -3.493 -7.881 1.00 92.75 125 THR A N 1
ATOM 999 C CA . THR A 1 125 ? 9.685 -2.991 -8.441 1.00 92.75 125 THR A CA 1
ATOM 1000 C C . THR A 1 125 ? 9.986 -1.578 -7.962 1.00 92.75 125 THR A C 1
ATOM 1002 O O . THR A 1 125 ? 9.089 -0.742 -7.850 1.00 92.75 125 THR A O 1
ATOM 1005 N N . ARG A 1 126 ? 11.273 -1.280 -7.748 1.00 95.06 126 ARG A N 1
ATOM 1006 C CA . ARG A 1 126 ? 11.732 0.053 -7.331 1.00 95.06 126 ARG A CA 1
ATOM 1007 C C . ARG A 1 126 ? 11.187 1.167 -8.224 1.00 95.06 126 ARG A C 1
ATOM 1009 O O . ARG A 1 126 ? 10.647 2.132 -7.701 1.00 95.06 126 ARG A O 1
ATOM 1016 N N . GLY A 1 127 ? 11.293 1.016 -9.546 1.00 96.19 127 GLY A N 1
ATOM 1017 C CA . GLY A 1 127 ? 10.859 2.040 -10.499 1.00 96.19 127 GLY A CA 1
ATOM 1018 C C . GLY A 1 127 ? 9.364 2.350 -10.404 1.00 96.19 127 GLY A C 1
ATOM 1019 O O . GLY A 1 127 ? 8.987 3.519 -10.373 1.00 96.19 127 GLY A O 1
ATOM 1020 N N . ASN A 1 128 ? 8.518 1.323 -10.281 1.0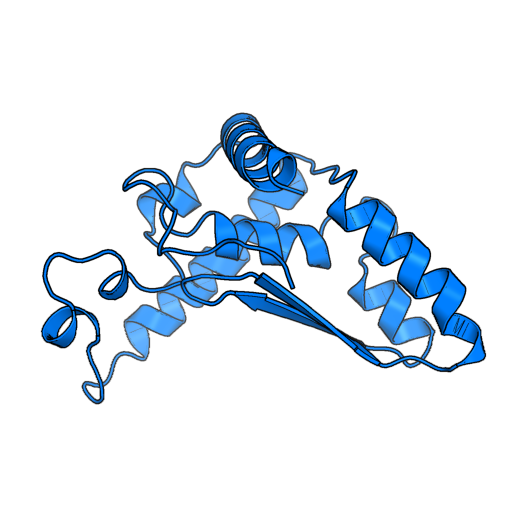0 96.75 128 ASN A N 1
ATOM 1021 C CA . ASN A 1 128 ? 7.076 1.527 -10.139 1.00 96.75 128 ASN A CA 1
ATOM 1022 C C . ASN A 1 128 ? 6.755 2.270 -8.838 1.00 96.75 128 ASN A C 1
ATOM 1024 O O . ASN A 1 128 ? 6.034 3.262 -8.870 1.00 96.75 128 ASN A O 1
ATOM 1028 N N . ILE A 1 129 ? 7.327 1.843 -7.707 1.00 97.19 129 ILE A N 1
ATOM 1029 C CA . ILE A 1 129 ? 7.072 2.490 -6.413 1.00 97.19 129 ILE A CA 1
ATOM 1030 C C . ILE A 1 129 ? 7.612 3.922 -6.391 1.00 97.19 129 ILE A C 1
ATOM 1032 O O . ILE A 1 129 ? 6.926 4.828 -5.931 1.00 97.19 129 ILE A O 1
ATOM 1036 N N . GLU A 1 130 ? 8.820 4.161 -6.900 1.00 96.75 130 GLU A N 1
ATOM 1037 C CA . GLU A 1 130 ? 9.486 5.463 -6.838 1.00 96.75 130 GLU A CA 1
ATOM 1038 C C . GLU A 1 130 ? 8.808 6.527 -7.709 1.00 96.75 130 GLU A C 1
ATOM 1040 O O . GLU A 1 130 ? 8.682 7.676 -7.278 1.00 96.75 130 GLU A O 1
ATOM 1045 N N . TYR A 1 131 ? 8.302 6.157 -8.887 1.00 96.94 131 TYR A N 1
ATOM 1046 C CA . TYR A 1 131 ? 7.768 7.117 -9.860 1.00 96.94 131 TYR A CA 1
ATOM 1047 C C . TYR A 1 131 ? 6.242 7.169 -9.945 1.00 96.94 131 TYR A C 1
ATOM 1049 O O . TYR A 1 131 ? 5.714 8.012 -10.669 1.00 96.94 131 TYR A O 1
ATOM 1057 N N . VAL A 1 132 ? 5.512 6.331 -9.201 1.00 97.44 132 VAL A N 1
ATOM 1058 C CA . VAL A 1 132 ? 4.046 6.403 -9.212 1.00 97.44 132 VAL A CA 1
ATOM 1059 C C . VAL A 1 132 ? 3.545 7.749 -8.675 1.00 97.44 132 VAL A C 1
ATOM 1061 O O . VAL A 1 132 ? 4.033 8.239 -7.649 1.00 97.44 132 VAL A O 1
ATOM 1064 N N . SER A 1 133 ? 2.576 8.333 -9.385 1.00 97.31 133 SER A N 1
ATOM 1065 C CA . SER A 1 133 ? 1.861 9.550 -8.996 1.00 97.31 133 SER A CA 1
ATOM 1066 C C . SER A 1 133 ? 0.583 9.234 -8.219 1.00 97.31 133 SER A C 1
ATOM 1068 O O . SER A 1 133 ? 0.013 8.147 -8.359 1.00 97.31 133 SER A O 1
ATOM 1070 N N . LEU A 1 134 ? 0.087 10.211 -7.459 1.00 95.25 134 LEU A N 1
ATOM 1071 C CA . LEU A 1 134 ? -1.176 10.097 -6.733 1.00 95.25 134 LEU A CA 1
ATOM 1072 C C . LEU A 1 134 ? -2.347 9.759 -7.659 1.00 95.25 134 LEU A C 1
ATOM 1074 O O . LEU A 1 134 ? -3.114 8.843 -7.377 1.00 95.25 134 LEU A O 1
ATOM 1078 N N . GLU A 1 135 ? -2.432 10.421 -8.814 1.00 95.62 135 GLU A N 1
ATOM 1079 C CA . GLU A 1 135 ? -3.446 10.136 -9.835 1.00 95.62 135 GLU A CA 1
ATOM 1080 C C . GLU A 1 135 ? -3.397 8.674 -10.309 1.00 95.62 135 GLU A C 1
ATOM 1082 O O . GLU A 1 135 ? -4.435 8.033 -10.472 1.00 95.62 135 GLU A O 1
ATOM 1087 N N . THR A 1 136 ? -2.194 8.130 -10.513 1.00 96.12 136 THR A N 1
ATOM 1088 C CA . THR A 1 136 ? -2.012 6.748 -10.977 1.00 96.12 136 THR A CA 1
ATOM 1089 C C . THR A 1 136 ? -2.444 5.747 -9.910 1.00 96.12 136 THR A C 1
ATOM 1091 O O . THR A 1 136 ? -3.182 4.813 -10.225 1.00 96.12 136 THR A O 1
ATOM 1094 N N . ILE A 1 137 ? -2.051 5.963 -8.648 1.00 94.75 137 ILE A N 1
ATOM 1095 C CA . ILE A 1 137 ? -2.501 5.125 -7.527 1.00 94.75 137 ILE A CA 1
ATOM 1096 C C . ILE A 1 137 ? -4.017 5.180 -7.379 1.00 94.75 137 ILE A C 1
ATOM 1098 O O . ILE A 1 137 ? -4.646 4.136 -7.230 1.00 94.75 137 ILE A O 1
ATOM 1102 N N . TYR A 1 138 ? -4.621 6.362 -7.493 1.00 92.25 138 TYR A N 1
ATOM 1103 C CA . TYR A 1 138 ? -6.071 6.497 -7.429 1.00 92.25 138 TYR A CA 1
ATOM 1104 C C . TYR A 1 138 ? -6.788 5.754 -8.546 1.00 92.25 138 TYR A C 1
ATOM 1106 O O . TYR A 1 138 ? -7.752 5.035 -8.288 1.00 92.25 138 TYR A O 1
ATOM 1114 N N . LYS A 1 139 ? -6.307 5.891 -9.785 1.00 92.81 139 LYS A N 1
ATOM 1115 C CA . LYS A 1 139 ? -6.848 5.156 -10.932 1.00 92.81 139 LYS A CA 1
ATOM 1116 C C . LYS A 1 139 ? -6.757 3.650 -10.718 1.00 92.81 139 LYS A C 1
ATOM 1118 O O . LYS A 1 139 ? -7.732 2.946 -10.977 1.00 92.81 139 LYS A O 1
ATOM 1123 N N . PHE A 1 140 ? -5.620 3.164 -10.221 1.00 92.88 140 PHE A N 1
ATOM 1124 C CA . PHE A 1 140 ? -5.444 1.750 -9.910 1.00 92.88 140 PHE A CA 1
ATOM 1125 C C . PHE A 1 140 ? -6.397 1.297 -8.796 1.00 92.88 140 PHE A C 1
ATOM 1127 O O . PHE A 1 140 ? -7.111 0.316 -8.973 1.00 92.88 140 PHE A O 1
ATOM 1134 N N . TYR A 1 141 ? -6.485 2.041 -7.694 1.00 90.44 141 TYR A N 1
ATOM 1135 C CA . TYR A 1 141 ? -7.394 1.744 -6.590 1.00 90.44 141 TYR A CA 1
ATOM 1136 C C . TYR A 1 141 ? -8.859 1.683 -7.049 1.00 90.44 141 TYR A C 1
ATOM 1138 O O . TYR A 1 141 ? -9.536 0.697 -6.787 1.00 90.44 141 TYR A O 1
ATOM 1146 N N . ILE A 1 142 ? -9.338 2.672 -7.811 1.00 88.12 142 ILE A N 1
ATOM 1147 C CA . ILE A 1 142 ? -10.714 2.696 -8.336 1.00 88.12 142 ILE A CA 1
ATOM 1148 C C . ILE A 1 142 ? -10.973 1.502 -9.264 1.00 88.12 142 ILE A C 1
ATOM 1150 O O . ILE A 1 142 ? -12.003 0.843 -9.141 1.00 88.12 142 ILE A O 1
ATOM 1154 N N . LYS A 1 143 ? -10.029 1.179 -10.157 1.00 86.75 143 LYS A N 1
ATOM 1155 C CA . LYS A 1 143 ? -10.114 0.008 -11.047 1.00 86.75 143 LYS A CA 1
ATOM 1156 C C . LYS A 1 143 ? -10.309 -1.297 -10.264 1.00 86.75 143 LYS A C 1
ATOM 1158 O O . LYS A 1 143 ? -11.048 -2.157 -10.732 1.00 86.75 143 LYS A O 1
ATOM 1163 N N . GLN A 1 144 ? -9.682 -1.438 -9.093 1.00 78.81 144 GLN A N 1
ATOM 1164 C CA . GLN A 1 144 ? -9.846 -2.620 -8.239 1.00 78.81 144 GLN A CA 1
ATOM 1165 C C . GLN A 1 144 ? -11.126 -2.568 -7.390 1.00 78.81 144 GLN A C 1
ATOM 1167 O O . GLN A 1 144 ? -11.806 -3.580 -7.241 1.00 78.81 144 GLN A O 1
ATOM 1172 N N . SER A 1 145 ? -11.495 -1.389 -6.885 1.00 66.81 145 SER A N 1
ATOM 1173 C CA . SER A 1 145 ? -12.666 -1.188 -6.023 1.00 66.81 145 SER A CA 1
ATOM 1174 C C . SER A 1 145 ? -14.012 -1.315 -6.749 1.00 66.81 145 SER A C 1
ATOM 1176 O O . SER A 1 145 ? -15.011 -1.605 -6.102 1.00 66.81 145 SER A O 1
ATOM 1178 N N . ILE A 1 146 ? -14.062 -1.138 -8.078 1.00 51.66 146 ILE A N 1
ATOM 1179 C CA . ILE A 1 146 ? -15.293 -1.276 -8.892 1.00 51.66 146 ILE A CA 1
ATOM 1180 C C . ILE A 1 146 ? -15.775 -2.740 -9.012 1.00 51.66 146 ILE A C 1
ATOM 1182 O O . ILE A 1 146 ? -16.888 -2.985 -9.467 1.00 51.66 146 ILE A O 1
ATOM 1186 N N . ASN A 1 147 ? -14.984 -3.722 -8.567 1.00 42.41 147 ASN A N 1
ATOM 1187 C CA . ASN A 1 147 ? -15.371 -5.138 -8.589 1.00 42.41 147 ASN A CA 1
ATOM 1188 C C . ASN A 1 147 ? -15.975 -5.650 -7.261 1.00 42.41 147 ASN A C 1
ATOM 1190 O O . ASN A 1 147 ? -16.026 -6.866 -7.064 1.00 42.41 147 ASN A O 1
ATOM 1194 N N . PHE A 1 148 ? -16.409 -4.752 -6.364 1.00 39.94 148 PHE A N 1
ATOM 1195 C CA . PHE A 1 148 ? -17.158 -5.082 -5.139 1.00 39.94 148 PHE A CA 1
ATOM 1196 C C . PHE A 1 148 ? -18.665 -4.890 -5.287 1.00 39.94 148 PHE A C 1
ATOM 1198 O O . PHE A 1 148 ? -19.078 -3.875 -5.889 1.00 39.94 148 PHE A O 1
#